Protein AF-A0A836TG33-F1 (afdb_monomer)

Nearest PDB structures (foldseek):
  3ghd-assembly1_A  TM=9.293E-01  e=6.656E-03  Pyrococcus furiosus
  5g5r-assembly1_A  TM=9.117E-01  e=2.352E-02  Archaeoglobus fulgidus
  4noc-assembly3_D-3  TM=9.433E-01  e=3.842E-02  Kribbella flavida DSM 17836
  2ja3-assembly3_E  TM=9.094E-01  e=3.842E-02  Homo sapiens
  7qdx-assembly1_B  TM=8.699E-01  e=5.456E-02  Escherichia coli

Solvent-accessible surface area (backbone atoms only — not comparable to full-atom values): 2738 Å² total; per-residue (Å²): 137,82,87,49,76,43,54,72,86,57,49,69,70,57,52,55,49,51,26,62,76,69,73,39,62,55,34,38,26,27,55,95,90,38,80,75,49,74,51,60,75,80,133

Mean predicted aligned error: 3.24 Å

Radius of gyration: 9.71 Å; Cα contacts (8 Å, |Δi|>4): 54; chains: 1; bounding box: 25×23×24 Å

Sequence (43 aa):
EKLETVPESTSIHKAARLMKENKIDSLLVTRNDDITGIVRKEF

Foldseek 3Di:
DDEAEDEPPDDPVNVVVCCVVVVHFKYFYDDPNDGDDMDGDDD

Secondary structure (DSSP, 8-state):
----EEETTS-HHHHHHHHHHHT-SEEEEEETTEEEEEEE---

Structure (mmCIF, N/CA/C/O backbone):
data_AF-A0A836TG33-F1
#
_entry.id   AF-A0A836TG33-F1
#
loop_
_atom_site.group_PDB
_atom_site.id
_atom_site.type_symbol
_atom_site.label_atom_id
_atom_site.label_alt_id
_atom_site.label_comp_id
_atom_site.label_asym_id
_atom_site.label_entity_id
_atom_site.label_seq_id
_atom_site.pdbx_PDB_ins_code
_atom_site.Cartn_x
_atom_site.Cartn_y
_atom_site.Cartn_z
_atom_site.occupancy
_atom_site.B_iso_or_equiv
_atom_site.auth_seq_id
_atom_site.auth_comp_id
_atom_site.auth_asym_id
_atom_site.auth_atom_id
_atom_site.pdbx_PDB_model_num
ATOM 1 N N . GLU 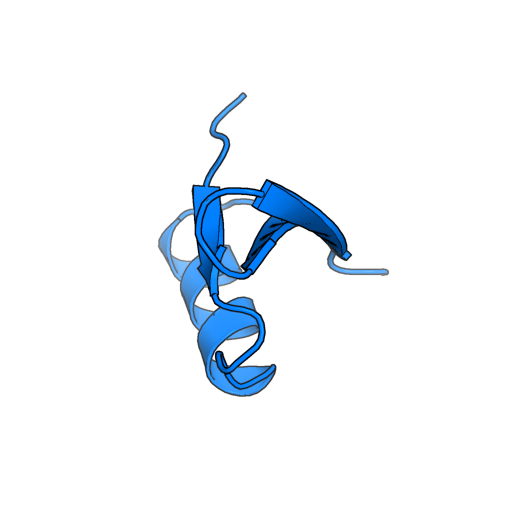A 1 1 ? -4.629 15.394 -0.055 1.00 59.34 1 GLU A N 1
ATOM 2 C CA . GLU A 1 1 ? -4.844 13.947 0.178 1.00 59.34 1 GLU A CA 1
ATOM 3 C C . GLU A 1 1 ? -3.491 13.244 0.251 1.00 59.34 1 GLU A C 1
ATOM 5 O O . GLU A 1 1 ? -2.595 13.647 -0.482 1.00 59.34 1 GLU A O 1
ATOM 10 N N . LYS A 1 2 ? -3.297 12.280 1.166 1.00 72.88 2 LYS A N 1
ATOM 11 C CA . LYS A 1 2 ? -2.043 11.511 1.282 1.00 72.88 2 LYS A CA 1
ATOM 12 C C . LYS A 1 2 ? -2.203 10.204 0.503 1.00 72.88 2 LYS A C 1
ATOM 14 O O . LYS A 1 2 ? -3.083 9.416 0.829 1.00 72.88 2 LYS A O 1
ATOM 19 N N . LEU A 1 3 ? -1.373 10.011 -0.518 1.00 80.94 3 LEU A N 1
ATOM 20 C CA . LEU A 1 3 ? -1.336 8.808 -1.350 1.00 80.94 3 LEU A CA 1
ATOM 21 C C . LEU A 1 3 ? -0.156 7.944 -0.913 1.00 80.94 3 LEU A C 1
ATOM 23 O O . LEU A 1 3 ? 0.983 8.396 -0.960 1.00 80.94 3 LEU A O 1
ATOM 27 N N . GLU A 1 4 ? -0.439 6.714 -0.496 1.00 91.81 4 GLU A N 1
ATOM 28 C CA . GLU A 1 4 ? 0.575 5.708 -0.174 1.00 91.81 4 GLU A CA 1
ATOM 29 C C . GLU A 1 4 ? 0.416 4.510 -1.113 1.00 91.81 4 GLU A C 1
ATOM 31 O O . GLU A 1 4 ? -0.700 4.117 -1.478 1.00 91.81 4 GLU A O 1
ATOM 36 N N . THR A 1 5 ? 1.546 3.927 -1.499 1.00 94.81 5 THR A N 1
ATOM 37 C CA . THR A 1 5 ? 1.628 2.771 -2.393 1.00 94.81 5 THR A CA 1
ATOM 38 C C . THR A 1 5 ? 2.148 1.553 -1.633 1.00 94.81 5 THR A C 1
ATOM 40 O O . THR A 1 5 ? 2.937 1.670 -0.695 1.00 94.81 5 THR A O 1
ATOM 43 N N . VAL A 1 6 ? 1.709 0.359 -2.029 1.00 95.44 6 VAL A N 1
ATOM 44 C CA . VAL A 1 6 ? 2.202 -0.916 -1.498 1.00 95.44 6 VAL A CA 1
ATOM 45 C C . VAL A 1 6 ? 2.418 -1.928 -2.626 1.00 95.44 6 VAL A C 1
ATOM 47 O O . VAL A 1 6 ? 1.619 -1.971 -3.560 1.00 95.44 6 VAL A O 1
ATOM 50 N N . PRO A 1 7 ? 3.443 -2.793 -2.546 1.00 96.56 7 PRO A N 1
ATOM 51 C CA . PRO A 1 7 ? 3.612 -3.891 -3.497 1.00 96.56 7 PRO A CA 1
ATOM 52 C C . PRO A 1 7 ? 2.440 -4.882 -3.463 1.00 96.56 7 PRO A C 1
ATOM 54 O O . PRO A 1 7 ? 1.907 -5.141 -2.381 1.00 96.56 7 PRO A O 1
ATOM 57 N N . GLU A 1 8 ? 2.118 -5.521 -4.594 1.00 95.38 8 GLU A N 1
ATOM 58 C CA . GLU A 1 8 ? 1.084 -6.576 -4.696 1.00 95.38 8 GLU A CA 1
ATOM 59 C C . GLU A 1 8 ? 1.310 -7.764 -3.743 1.00 95.38 8 GLU A C 1
ATOM 61 O O . GLU A 1 8 ? 0.367 -8.431 -3.328 1.00 95.38 8 GLU A O 1
ATOM 66 N N . SER A 1 9 ? 2.561 -8.005 -3.342 1.00 95.75 9 SER A N 1
ATOM 67 C CA . SER A 1 9 ? 2.942 -9.051 -2.388 1.00 95.75 9 SER A CA 1
ATOM 68 C C . SER A 1 9 ? 2.628 -8.694 -0.928 1.00 95.75 9 SER A C 1
ATOM 70 O O . SER A 1 9 ? 2.817 -9.513 -0.025 1.00 95.75 9 SER A O 1
ATOM 72 N N . THR A 1 10 ? 2.156 -7.472 -0.665 1.00 95.69 10 THR A N 1
ATOM 73 C CA . THR A 1 10 ? 1.786 -7.008 0.675 1.00 95.69 10 THR A CA 1
ATOM 74 C C . THR A 1 10 ? 0.520 -7.708 1.149 1.00 95.69 10 THR A C 1
ATOM 76 O O . THR A 1 10 ? -0.524 -7.652 0.507 1.00 95.69 10 THR A O 1
ATOM 79 N N . S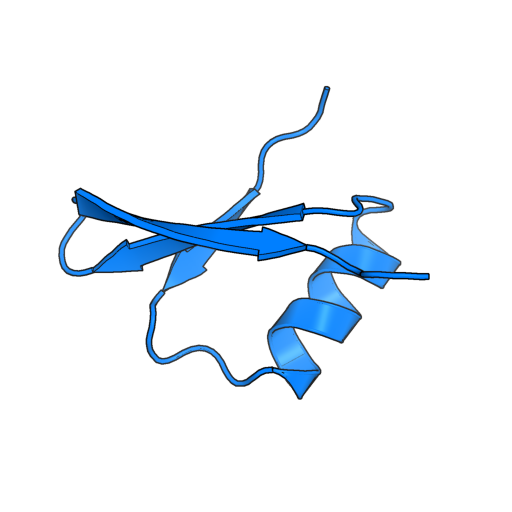ER A 1 11 ? 0.576 -8.330 2.328 1.00 96.25 11 SER A N 1
ATOM 80 C CA . SER A 1 11 ? -0.606 -8.964 2.910 1.00 96.25 11 SER A CA 1
ATOM 81 C C .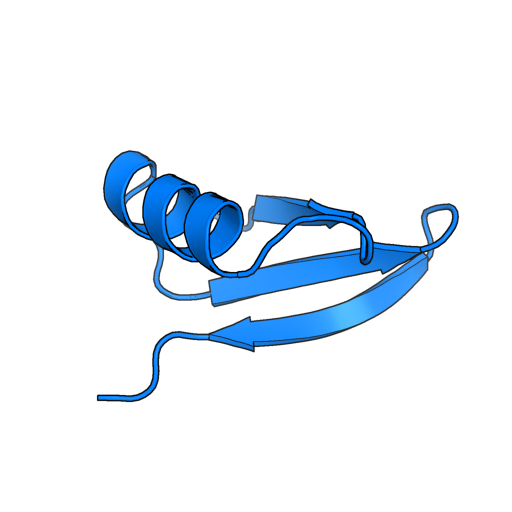 SER A 1 11 ? -1.686 -7.938 3.272 1.00 96.25 11 SER A C 1
ATOM 83 O O . SER A 1 11 ? -1.394 -6.831 3.734 1.00 96.25 11 SER A O 1
ATOM 85 N N . ILE A 1 12 ? -2.954 -8.344 3.162 1.00 93.81 12 ILE A N 1
ATOM 86 C CA . ILE A 1 12 ? -4.109 -7.494 3.500 1.00 93.81 12 ILE A CA 1
ATOM 87 C C . ILE A 1 12 ? -4.056 -6.996 4.953 1.00 93.81 12 ILE A C 1
ATOM 89 O O . ILE A 1 12 ? -4.373 -5.842 5.226 1.00 93.81 12 ILE A O 1
ATOM 93 N N . HIS A 1 13 ? -3.569 -7.820 5.887 1.00 95.19 13 HIS A N 1
ATOM 94 C CA . HIS A 1 13 ? -3.380 -7.415 7.283 1.00 95.19 13 HIS A CA 1
ATOM 95 C C . HIS A 1 13 ? -2.388 -6.250 7.421 1.00 95.19 13 HIS A C 1
ATOM 97 O O . HIS A 1 13 ? -2.640 -5.299 8.164 1.00 95.19 13 HIS A O 1
ATOM 103 N N . LYS A 1 14 ? -1.266 -6.300 6.691 1.00 95.12 14 LYS A N 1
ATOM 104 C CA . LYS A 1 14 ? -0.265 -5.227 6.696 1.00 95.12 14 LYS A CA 1
ATOM 105 C C . LYS A 1 14 ? -0.808 -3.970 6.017 1.00 95.12 14 LYS A C 1
ATOM 107 O O . LYS A 1 14 ? -0.628 -2.883 6.558 1.00 95.12 14 LYS A O 1
ATOM 112 N N . ALA A 1 15 ? -1.521 -4.116 4.901 1.00 94.81 15 ALA A N 1
ATOM 113 C CA . ALA A 1 15 ? -2.191 -3.011 4.217 1.00 94.81 15 ALA A CA 1
ATOM 114 C C . ALA A 1 15 ? -3.206 -2.298 5.136 1.00 94.81 15 ALA A C 1
ATOM 116 O O . ALA A 1 15 ? -3.143 -1.082 5.305 1.00 94.81 15 ALA A O 1
ATOM 117 N N . ALA A 1 16 ? -4.071 -3.046 5.828 1.00 93.94 16 ALA A N 1
ATOM 118 C CA . ALA A 1 16 ? -5.043 -2.488 6.771 1.00 93.94 16 ALA A CA 1
ATOM 119 C C . ALA A 1 16 ? -4.378 -1.772 7.961 1.00 93.94 16 ALA A C 1
ATOM 121 O O . ALA A 1 16 ? -4.846 -0.718 8.408 1.00 93.94 16 ALA A O 1
ATOM 122 N N . ARG A 1 17 ? -3.263 -2.317 8.465 1.00 94.94 17 ARG A N 1
ATOM 123 C CA . ARG A 1 17 ? -2.462 -1.673 9.511 1.00 94.94 17 ARG A CA 1
ATOM 124 C C . ARG A 1 17 ? -1.848 -0.360 9.018 1.00 94.94 17 ARG A C 1
ATOM 126 O O . ARG A 1 17 ? -2.005 0.647 9.702 1.00 94.94 17 ARG A O 1
ATOM 133 N N . LEU A 1 18 ? -1.241 -0.350 7.829 1.00 93.75 18 LEU A N 1
ATOM 134 C CA . LEU A 1 18 ? -0.677 0.854 7.204 1.00 93.75 18 LEU A CA 1
ATOM 135 C C . LEU A 1 18 ? -1.737 1.939 7.001 1.00 93.75 18 LEU A C 1
ATOM 137 O O . LEU A 1 18 ? -1.482 3.097 7.323 1.00 93.75 18 LEU A O 1
ATOM 141 N N . MET A 1 19 ? -2.936 1.565 6.544 1.00 93.12 19 MET A N 1
ATOM 142 C CA . MET A 1 19 ? -4.081 2.474 6.430 1.00 93.12 19 MET A CA 1
ATOM 143 C C . MET A 1 19 ? -4.440 3.115 7.779 1.00 93.12 19 MET A C 1
ATOM 145 O O . MET A 1 19 ? -4.635 4.326 7.871 1.00 93.12 19 MET A O 1
ATOM 149 N N . LYS A 1 20 ? -4.493 2.320 8.857 1.00 93.19 20 LYS A N 1
ATOM 150 C CA . LYS A 1 20 ? -4.791 2.814 10.213 1.00 93.19 20 LYS A CA 1
ATOM 151 C C . LYS A 1 20 ? -3.692 3.732 10.760 1.00 93.19 20 LYS A C 1
ATOM 153 O O . LYS A 1 20 ? -4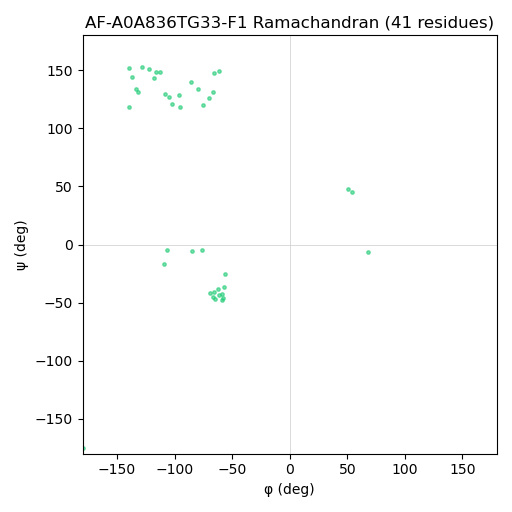.012 4.778 11.317 1.00 93.19 20 LYS A O 1
ATOM 158 N N . GLU A 1 21 ? -2.425 3.349 10.612 1.00 94.06 21 GLU A N 1
ATOM 159 C CA . GLU A 1 21 ? -1.268 4.115 11.101 1.00 94.06 21 GLU A CA 1
ATOM 160 C C . GLU A 1 21 ? -1.119 5.449 10.358 1.00 94.06 21 GLU A C 1
ATOM 162 O O . GLU A 1 21 ? -0.886 6.483 10.983 1.00 94.06 21 GLU A O 1
ATOM 167 N N . ASN A 1 22 ? -1.335 5.448 9.040 1.00 92.88 22 ASN A N 1
ATOM 168 C CA . ASN A 1 22 ? -1.239 6.646 8.206 1.00 92.88 22 ASN A CA 1
ATOM 169 C C . ASN A 1 22 ? -2.521 7.486 8.161 1.00 92.88 22 ASN A C 1
ATOM 171 O O . ASN A 1 22 ? -2.492 8.572 7.584 1.00 92.88 22 ASN A O 1
ATOM 175 N N . LYS A 1 23 ? -3.619 7.014 8.768 1.00 92.75 23 LYS A N 1
ATOM 176 C CA . LYS A 1 23 ? -4.949 7.648 8.713 1.00 92.75 23 LYS A CA 1
ATOM 177 C C . LYS A 1 23 ? -5.419 7.891 7.270 1.00 92.75 23 LYS A C 1
ATOM 179 O O . LYS A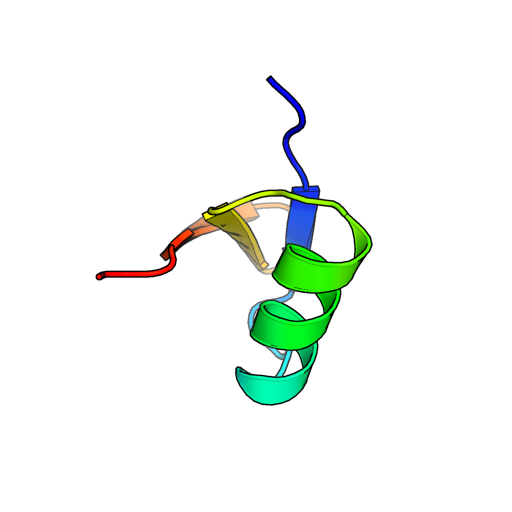 1 23 ? -5.889 8.975 6.940 1.00 92.75 23 LYS A O 1
ATOM 184 N N . ILE A 1 24 ? -5.254 6.877 6.425 1.00 92.75 24 ILE A N 1
ATOM 185 C CA . ILE A 1 24 ? -5.707 6.863 5.029 1.00 92.75 24 ILE A CA 1
ATOM 186 C C . ILE A 1 24 ? -6.645 5.681 4.799 1.00 92.75 24 ILE A C 1
ATOM 188 O O . ILE A 1 24 ? -6.515 4.637 5.443 1.00 92.75 24 ILE A O 1
ATOM 192 N N . ASP A 1 25 ? -7.562 5.833 3.852 1.00 92.25 25 ASP A N 1
ATOM 193 C CA . ASP A 1 25 ? -8.601 4.834 3.578 1.00 92.25 25 ASP A CA 1
ATOM 194 C C . ASP A 1 25 ? -8.362 4.044 2.289 1.00 92.25 25 ASP A C 1
ATOM 196 O O . ASP A 1 25 ? -9.088 3.094 1.998 1.00 92.25 25 ASP A O 1
ATOM 200 N N . SER A 1 26 ? -7.326 4.404 1.528 1.00 93.69 26 SER A N 1
ATOM 201 C CA . SER A 1 26 ? -6.933 3.720 0.300 1.00 93.69 26 SER A CA 1
ATOM 202 C C . SER A 1 26 ? -5.416 3.595 0.175 1.00 93.69 26 SER A C 1
ATOM 204 O O . SER A 1 26 ? -4.660 4.393 0.726 1.00 93.69 26 SER A O 1
ATOM 206 N N . LEU A 1 27 ? -4.991 2.551 -0.531 1.00 95.19 27 LEU A N 1
ATOM 207 C CA . LEU A 1 27 ? -3.614 2.261 -0.902 1.00 95.19 27 LEU A CA 1
ATOM 208 C C . LEU A 1 27 ? -3.578 1.897 -2.384 1.00 95.19 27 LEU A C 1
ATOM 210 O O . LEU A 1 27 ? -4.384 1.087 -2.854 1.00 95.19 27 LEU A O 1
ATOM 214 N N . LEU A 1 28 ? -2.625 2.474 -3.109 1.00 95.56 28 LEU A N 1
ATOM 215 C CA . LEU A 1 28 ? -2.332 2.075 -4.480 1.00 95.56 28 LEU A CA 1
ATOM 216 C C . LEU A 1 28 ? -1.483 0.802 -4.461 1.00 95.56 28 LEU A C 1
ATOM 218 O O . LEU A 1 28 ? -0.510 0.717 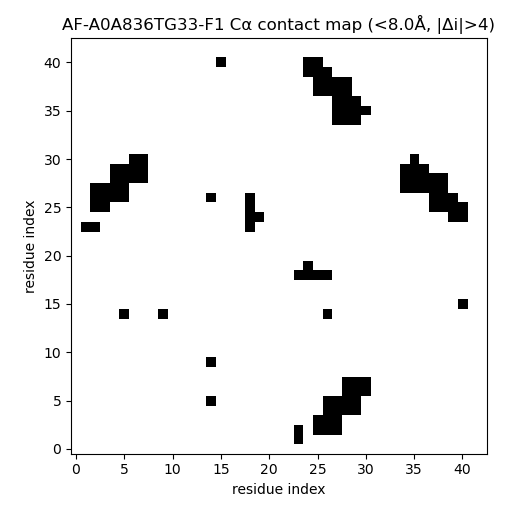-3.713 1.00 95.56 28 LEU A O 1
ATOM 222 N N . VAL A 1 29 ? -1.827 -0.177 -5.288 1.00 96.19 29 VAL A N 1
ATOM 223 C CA . VAL A 1 29 ? -1.065 -1.420 -5.413 1.00 96.19 29 VAL A CA 1
ATOM 224 C C . VAL A 1 29 ? -0.111 -1.307 -6.591 1.00 96.19 29 VAL A C 1
ATOM 226 O O . VAL A 1 29 ? -0.535 -0.959 -7.695 1.00 96.19 29 VAL A O 1
ATOM 229 N N . THR A 1 30 ? 1.165 -1.612 -6.369 1.00 96.81 30 THR A N 1
ATOM 230 C CA . THR A 1 30 ? 2.204 -1.576 -7.402 1.00 96.81 30 THR A CA 1
ATOM 231 C C . THR A 1 30 ? 2.808 -2.952 -7.676 1.00 96.81 30 THR A C 1
ATOM 233 O O . THR A 1 30 ? 2.910 -3.805 -6.789 1.00 96.81 30 THR A O 1
ATOM 236 N N . ARG A 1 31 ? 3.225 -3.168 -8.924 1.00 96.38 31 ARG A N 1
ATOM 237 C CA . ARG A 1 31 ? 3.972 -4.342 -9.385 1.00 96.38 31 ARG A CA 1
ATOM 238 C C . ARG A 1 31 ? 5.041 -3.869 -10.358 1.00 96.38 31 ARG A C 1
ATOM 240 O O . ARG A 1 31 ? 4.693 -3.338 -11.400 1.00 96.38 31 ARG A O 1
ATOM 247 N N . ASN A 1 32 ? 6.315 -4.091 -10.034 1.00 92.62 32 ASN A N 1
ATOM 248 C CA . ASN A 1 32 ? 7.443 -3.635 -10.860 1.00 92.62 32 ASN A CA 1
ATOM 249 C C . ASN A 1 32 ? 7.334 -2.143 -11.234 1.00 92.62 32 ASN A C 1
ATOM 251 O O . ASN A 1 32 ? 7.442 -1.791 -12.399 1.00 92.62 32 ASN A O 1
ATOM 255 N N . ASP A 1 33 ? 7.047 -1.295 -10.241 1.00 88.44 33 ASP A N 1
ATOM 256 C CA . ASP A 1 33 ? 6.855 0.158 -10.384 1.00 88.44 33 ASP A CA 1
ATOM 257 C C . ASP A 1 33 ? 5.605 0.612 -11.166 1.00 88.44 33 ASP A 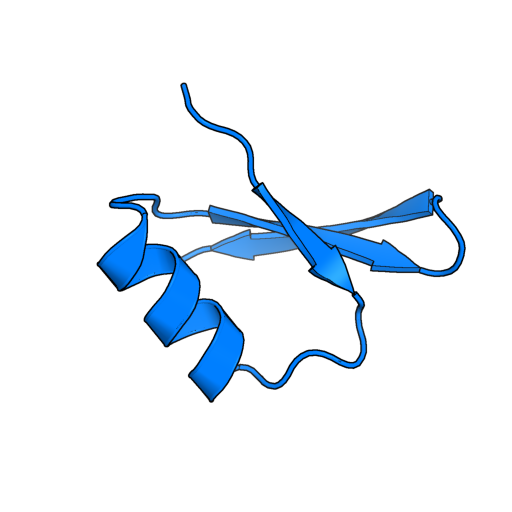C 1
ATOM 259 O O . ASP A 1 33 ? 5.250 1.790 -11.113 1.00 88.44 33 ASP A O 1
ATOM 263 N N . ASP A 1 34 ? 4.848 -0.308 -11.768 1.00 96.19 34 ASP A N 1
ATOM 264 C CA . ASP A 1 34 ? 3.553 -0.011 -12.380 1.00 96.19 34 ASP A CA 1
ATOM 265 C C . ASP A 1 34 ? 2.411 -0.066 -11.358 1.00 96.19 34 ASP A C 1
ATOM 267 O O . ASP A 1 34 ? 2.337 -0.968 -10.515 1.00 96.19 34 ASP A O 1
ATOM 271 N N . ILE A 1 35 ? 1.466 0.874 -11.453 1.00 95.94 35 ILE A N 1
ATOM 272 C CA . ILE A 1 35 ? 0.227 0.840 -10.665 1.00 95.94 35 ILE A CA 1
ATOM 273 C C . ILE A 1 35 ? -0.702 -0.214 -11.268 1.00 95.94 35 ILE A C 1
ATOM 275 O O . ILE A 1 35 ? -1.130 -0.103 -12.414 1.00 95.94 35 ILE A O 1
ATOM 279 N N . THR A 1 36 ? -1.052 -1.219 -10.470 1.00 96.31 36 THR A N 1
ATOM 280 C CA . THR A 1 36 ? -1.886 -2.352 -10.900 1.00 96.31 36 THR A CA 1
ATOM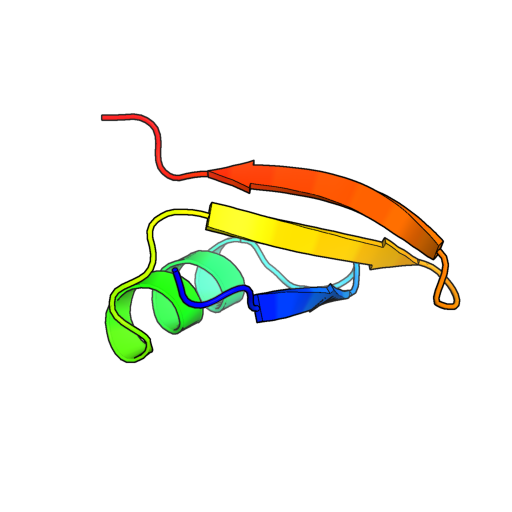 281 C C . THR A 1 36 ? -3.283 -2.345 -10.302 1.00 96.31 36 THR A C 1
ATOM 283 O O . THR A 1 36 ? -4.171 -3.018 -10.821 1.00 96.31 36 THR A O 1
ATOM 286 N N . GLY A 1 37 ? -3.517 -1.579 -9.234 1.00 94.62 37 GLY A N 1
ATOM 287 C CA . GLY A 1 37 ? -4.835 -1.525 -8.618 1.00 94.62 37 GLY A CA 1
ATOM 288 C C . GLY A 1 37 ? -4.931 -0.593 -7.422 1.00 94.62 37 GLY A C 1
ATOM 289 O O . GLY A 1 37 ? -3.990 0.119 -7.074 1.00 94.62 37 GLY A O 1
ATOM 290 N N . ILE A 1 38 ? -6.102 -0.614 -6.788 1.00 94.50 38 ILE A N 1
ATOM 291 C CA . ILE A 1 38 ? -6.405 0.141 -5.572 1.00 94.50 38 ILE A CA 1
ATOM 292 C C . ILE A 1 38 ? -7.061 -0.802 -4.574 1.00 94.50 38 ILE A C 1
ATOM 294 O O . ILE A 1 38 ? -8.024 -1.492 -4.902 1.00 94.50 38 ILE A O 1
ATOM 298 N N . VAL A 1 39 ? -6.569 -0.783 -3.340 1.00 93.50 39 VAL A N 1
ATOM 299 C CA . VAL A 1 39 ? -7.254 -1.380 -2.194 1.00 93.50 39 VAL A CA 1
ATOM 300 C C . VAL A 1 39 ? -7.773 -0.245 -1.332 1.00 93.50 39 VAL A C 1
ATOM 302 O O . VAL A 1 39 ? -7.031 0.668 -0.977 1.00 93.50 39 VAL A O 1
ATOM 305 N N . ARG A 1 40 ? -9.052 -0.301 -0.977 1.00 93.31 40 ARG A N 1
ATOM 306 C CA . ARG A 1 40 ? -9.706 0.671 -0.101 1.00 93.31 40 ARG A CA 1
ATOM 307 C C . ARG A 1 40 ? -10.429 -0.054 1.021 1.00 93.31 40 ARG A C 1
ATOM 309 O O . ARG A 1 40 ? -10.845 -1.197 0.837 1.00 93.31 40 ARG A O 1
ATOM 316 N N . LYS A 1 41 ? -10.596 0.605 2.164 1.00 87.19 41 LYS A N 1
ATOM 317 C CA . LYS A 1 41 ? -11.598 0.159 3.135 1.00 87.19 41 LYS A CA 1
ATOM 318 C C . LYS A 1 41 ? -12.975 0.358 2.518 1.00 87.19 41 LYS A C 1
ATOM 320 O O . LYS A 1 41 ? -13.268 1.429 1.994 1.00 87.19 41 LYS A O 1
ATOM 325 N N . GLU A 1 42 ? -13.797 -0.674 2.581 1.00 79.38 42 GLU A N 1
ATOM 326 C CA . GLU A 1 42 ? -15.227 -0.558 2.336 1.00 79.38 42 GLU A CA 1
ATOM 327 C C . GLU 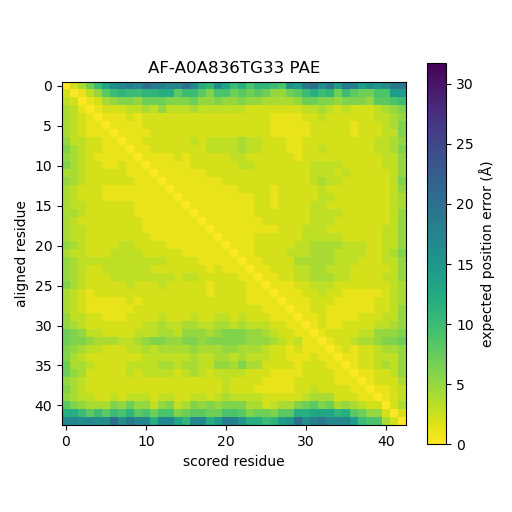A 1 42 ? -15.903 -0.647 3.705 1.00 79.38 42 GLU A C 1
ATOM 329 O O . GLU A 1 42 ? -15.546 -1.516 4.505 1.00 79.38 42 GLU A O 1
ATOM 334 N N . PHE A 1 43 ? -16.744 0.340 4.012 1.00 56.12 43 PHE A N 1
ATOM 335 C CA . PHE A 1 43 ? -17.541 0.372 5.237 1.00 56.12 43 PHE A CA 1
ATOM 336 C C . PHE A 1 43 ? -18.769 -0.515 5.071 1.00 56.12 43 PHE A C 1
ATOM 338 O O . PHE A 1 43 ? -19.391 -0.425 3.988 1.00 56.12 43 PHE A O 1
#

pLDDT: mean 91.38, std 8.8, range [56.12, 96.81]